Protein AF-A0A535AXK6-F1 (afdb_monomer)

pLDDT: mean 74.03, std 18.19, range [33.34, 92.56]

Foldseek 3Di:
DDDPPPADKDWDWPDADPVSQWGKTFIAHPVPRDGDWIWIHHRNDIDTDDDVVVVNVVVCVVDPDDPDPDDDDDDD

Structure (mmCIF, N/CA/C/O backbone):
data_AF-A0A535AXK6-F1
#
_entry.id   AF-A0A535AXK6-F1
#
loop_
_atom_site.group_PDB
_atom_site.id
_atom_site.type_symbol
_atom_site.label_atom_id
_atom_site.label_alt_id
_atom_site.label_comp_id
_atom_site.label_asym_id
_atom_site.label_entity_id
_atom_site.label_seq_id
_atom_site.pdbx_PDB_ins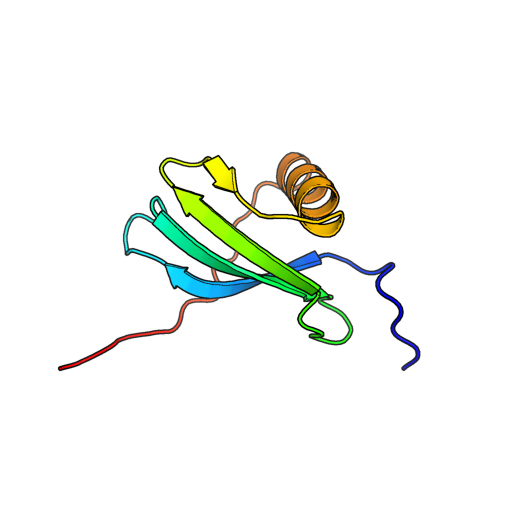_code
_atom_site.Cartn_x
_atom_site.Cartn_y
_atom_site.Cartn_z
_atom_site.occupancy
_atom_site.B_iso_or_equiv
_atom_site.auth_seq_id
_atom_site.auth_comp_id
_atom_site.auth_asym_id
_atom_site.auth_atom_id
_atom_site.pdbx_PDB_model_num
ATOM 1 N N . MET A 1 1 ? -10.203 -8.765 20.555 1.00 53.38 1 MET A N 1
ATOM 2 C CA . MET A 1 1 ? -9.794 -7.398 20.170 1.00 53.38 1 MET A CA 1
ATOM 3 C C . MET A 1 1 ? -10.814 -6.885 19.170 1.00 53.38 1 MET A C 1
ATOM 5 O O . MET A 1 1 ? -11.079 -7.592 18.206 1.00 53.38 1 MET A O 1
ATOM 9 N N . ASP A 1 2 ? -11.448 -5.744 19.437 1.00 58.12 2 ASP A N 1
ATOM 10 C CA . ASP A 1 2 ? -12.598 -5.252 18.662 1.00 58.12 2 ASP A CA 1
ATOM 11 C C . ASP A 1 2 ? -12.118 -4.327 17.524 1.00 58.12 2 ASP A C 1
ATOM 13 O O . ASP A 1 2 ? -12.060 -3.107 17.659 1.00 58.12 2 ASP A O 1
ATOM 17 N N . CYS A 1 3 ? -11.662 -4.919 16.415 1.00 64.75 3 CYS A N 1
ATOM 18 C CA . CYS A 1 3 ? -11.138 -4.172 15.268 1.00 64.75 3 CYS A CA 1
ATOM 19 C C . CYS A 1 3 ? -12.271 -3.722 14.338 1.00 64.75 3 CYS A C 1
ATOM 21 O O . CYS A 1 3 ? -12.995 -4.549 13.788 1.00 64.75 3 CYS A O 1
ATOM 23 N N . ARG A 1 4 ? -12.401 -2.409 14.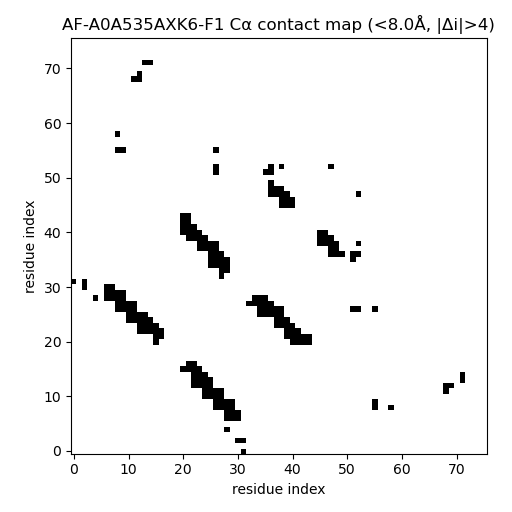107 1.00 65.50 4 ARG A N 1
ATOM 24 C CA . ARG A 1 4 ? -13.283 -1.825 13.066 1.00 65.50 4 ARG A CA 1
ATOM 25 C C . ARG A 1 4 ? -12.577 -0.747 12.225 1.00 65.50 4 ARG A C 1
ATOM 27 O O . ARG A 1 4 ? -13.215 0.130 11.650 1.00 65.50 4 ARG A O 1
ATOM 34 N N . HIS A 1 5 ? -11.248 -0.866 12.149 1.00 68.62 5 HIS A N 1
ATOM 35 C CA . HIS A 1 5 ? -10.319 -0.153 11.258 1.00 68.62 5 HIS A CA 1
ATOM 36 C C . HIS A 1 5 ? -10.164 1.364 11.503 1.00 68.62 5 HIS A C 1
ATOM 38 O O . HIS A 1 5 ? -10.222 2.156 10.564 1.00 68.62 5 HIS A O 1
ATOM 44 N N . ARG A 1 6 ? -9.938 1.755 12.770 1.00 66.06 6 ARG A N 1
ATOM 45 C CA . ARG A 1 6 ? -9.380 3.067 13.181 1.00 66.06 6 ARG A CA 1
ATOM 46 C C . ARG A 1 6 ? -7.862 3.025 13.468 1.00 66.06 6 ARG A C 1
ATOM 48 O O . ARG A 1 6 ? -7.323 4.012 13.953 1.00 66.06 6 ARG A O 1
ATOM 55 N N . GLY A 1 7 ? -7.209 1.889 13.221 1.00 71.19 7 GLY A N 1
ATOM 56 C CA . GLY A 1 7 ? -5.778 1.686 13.468 1.00 71.19 7 GLY A CA 1
ATOM 57 C C . GLY A 1 7 ? -4.888 2.110 12.297 1.00 71.19 7 GLY A C 1
ATOM 58 O O . GLY A 1 7 ? -5.375 2.514 11.239 1.00 71.19 7 GLY A O 1
ATOM 59 N N . GLU A 1 8 ? -3.577 1.986 12.487 1.00 84.44 8 GLU A N 1
ATOM 60 C CA . GLU A 1 8 ? -2.562 2.245 11.459 1.00 84.44 8 GLU A CA 1
ATOM 61 C C . GLU A 1 8 ? -2.723 1.293 10.260 1.00 84.44 8 GLU A C 1
ATOM 63 O O . GLU A 1 8 ? -3.015 0.097 10.422 1.00 84.44 8 GLU A O 1
ATOM 68 N N . LEU A 1 9 ? -2.560 1.829 9.048 1.00 86.81 9 LEU A N 1
ATOM 69 C CA . LEU A 1 9 ? -2.658 1.063 7.812 1.00 86.81 9 LEU A CA 1
ATOM 70 C C . LEU A 1 9 ? -1.271 0.559 7.409 1.00 86.81 9 LEU A C 1
ATOM 72 O O . LEU A 1 9 ? -0.270 1.253 7.538 1.00 86.81 9 LEU A O 1
ATOM 76 N N . ALA A 1 10 ? -1.223 -0.658 6.888 1.00 87.38 10 ALA A N 1
ATOM 77 C CA . ALA A 1 10 ? -0.027 -1.251 6.309 1.00 87.38 10 ALA A CA 1
ATOM 78 C C . ALA A 1 10 ? -0.363 -1.873 4.952 1.00 87.38 10 ALA A C 1
ATOM 80 O O . ALA A 1 10 ? -1.522 -1.903 4.532 1.00 87.38 10 ALA A O 1
ATOM 81 N N . VAL A 1 11 ? 0.654 -2.392 4.270 1.00 87.19 11 VAL A N 1
ATOM 82 C CA . VAL A 1 11 ? 0.489 -3.099 3.000 1.00 87.19 11 VAL A CA 1
ATOM 83 C C . VAL A 1 11 ? 0.943 -4.538 3.133 1.00 87.19 11 VAL A C 1
ATOM 85 O O . VAL A 1 11 ? 1.999 -4.820 3.694 1.00 87.19 11 VAL A O 1
ATOM 88 N N . ARG A 1 12 ? 0.152 -5.434 2.547 1.00 89.00 12 ARG A N 1
ATOM 89 C CA . ARG A 1 12 ? 0.564 -6.787 2.192 1.00 89.00 12 ARG A CA 1
ATOM 90 C C . ARG A 1 12 ? 0.627 -6.888 0.674 1.00 89.00 12 ARG A C 1
ATOM 92 O O . ARG A 1 12 ? -0.404 -6.772 0.012 1.00 89.00 12 ARG A O 1
ATOM 99 N N . TRP A 1 13 ? 1.815 -7.096 0.126 1.00 87.81 13 TRP A N 1
ATOM 100 C CA . TRP A 1 13 ? 1.987 -7.295 -1.309 1.00 87.81 13 TRP A CA 1
ATOM 101 C C . TRP A 1 13 ? 1.607 -8.725 -1.690 1.00 87.81 13 TRP A C 1
ATOM 103 O O . TRP A 1 13 ? 2.027 -9.668 -1.032 1.00 87.81 13 TRP A O 1
ATOM 113 N N . ASP A 1 14 ? 0.802 -8.873 -2.741 1.00 87.75 14 ASP A N 1
ATOM 114 C CA . ASP A 1 14 ? 0.636 -10.169 -3.411 1.00 87.75 14 ASP A CA 1
ATOM 115 C C . ASP A 1 14 ? 1.717 -10.337 -4.493 1.00 87.75 14 ASP A C 1
ATOM 117 O O . ASP A 1 14 ? 2.138 -11.444 -4.803 1.00 87.75 14 ASP A O 1
ATOM 121 N N . TYR A 1 15 ? 2.144 -9.217 -5.082 1.00 85.31 15 TYR A N 1
ATOM 122 C CA . TYR A 1 15 ? 3.227 -9.119 -6.051 1.00 85.31 15 TYR A CA 1
ATOM 123 C C . TYR A 1 15 ? 3.829 -7.714 -5.983 1.00 85.31 15 TYR A C 1
ATOM 125 O O . TYR A 1 15 ? 3.093 -6.725 -5.950 1.00 85.31 15 TYR A O 1
ATOM 133 N N . LEU A 1 16 ? 5.152 -7.621 -6.010 1.00 85.75 16 LEU A N 1
ATOM 134 C CA . LEU A 1 16 ? 5.893 -6.379 -6.185 1.00 85.75 16 LEU A CA 1
ATOM 135 C C . LEU A 1 16 ? 7.147 -6.715 -6.990 1.00 85.75 16 LEU A C 1
ATOM 137 O O . LEU A 1 16 ? 7.840 -7.677 -6.662 1.00 85.75 16 LEU A 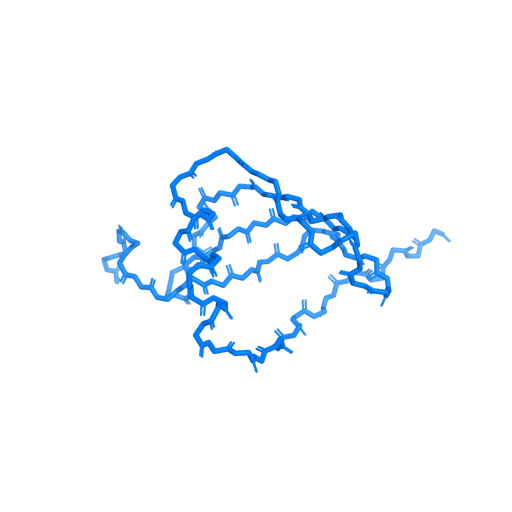O 1
ATOM 141 N N . ASN A 1 17 ? 7.409 -5.974 -8.064 1.00 82.12 17 ASN A N 1
ATOM 142 C CA . ASN A 1 17 ? 8.625 -6.171 -8.843 1.00 82.12 17 ASN A CA 1
ATOM 143 C C . ASN A 1 17 ? 9.871 -5.758 -8.039 1.00 82.12 17 ASN A C 1
ATOM 145 O O . ASN A 1 17 ? 9.779 -5.026 -7.056 1.00 82.12 17 ASN A O 1
ATOM 149 N N . GLU A 1 18 ? 11.048 -6.202 -8.481 1.00 80.88 18 GLU A N 1
ATOM 150 C CA . GLU A 1 18 ? 12.315 -5.933 -7.784 1.00 80.88 18 GLU A CA 1
ATOM 151 C C . GLU A 1 18 ? 12.622 -4.440 -7.628 1.00 80.88 18 GLU A C 1
ATOM 153 O O . GLU A 1 18 ? 13.193 -4.027 -6.625 1.00 80.88 18 GLU A O 1
ATOM 158 N N . GLU A 1 19 ? 12.216 -3.635 -8.611 1.00 82.31 19 GLU A N 1
ATOM 159 C CA . GLU A 1 19 ? 12.403 -2.181 -8.621 1.00 82.31 19 GLU A CA 1
ATOM 160 C C . GLU A 1 19 ? 11.370 -1.431 -7.764 1.00 82.31 19 GLU A C 1
ATOM 162 O O . GLU A 1 19 ? 11.388 -0.203 -7.721 1.00 82.31 19 GLU A O 1
ATOM 167 N N . GLU A 1 20 ? 10.413 -2.141 -7.160 1.00 80.25 20 GLU A N 1
ATOM 168 C CA . GLU A 1 20 ? 9.275 -1.596 -6.404 1.00 80.25 20 GLU A CA 1
ATOM 169 C C . GLU A 1 20 ? 8.412 -0.578 -7.184 1.00 80.25 20 GLU A C 1
ATOM 171 O O . GLU A 1 20 ? 7.547 0.107 -6.633 1.00 80.25 20 GLU A O 1
ATOM 176 N N . ALA A 1 21 ? 8.606 -0.486 -8.500 1.00 81.31 21 ALA A N 1
ATOM 177 C CA . ALA A 1 21 ? 7.897 0.425 -9.383 1.00 81.31 21 ALA A CA 1
ATOM 178 C C . ALA A 1 21 ? 6.485 -0.070 -9.724 1.00 81.31 21 ALA A C 1
ATOM 180 O O . ALA A 1 21 ? 5.610 0.753 -10.009 1.00 81.31 21 ALA A O 1
ATOM 181 N N . CYS A 1 22 ? 6.261 -1.387 -9.715 1.00 85.38 22 CYS A N 1
ATOM 182 C CA . CYS A 1 22 ? 5.029 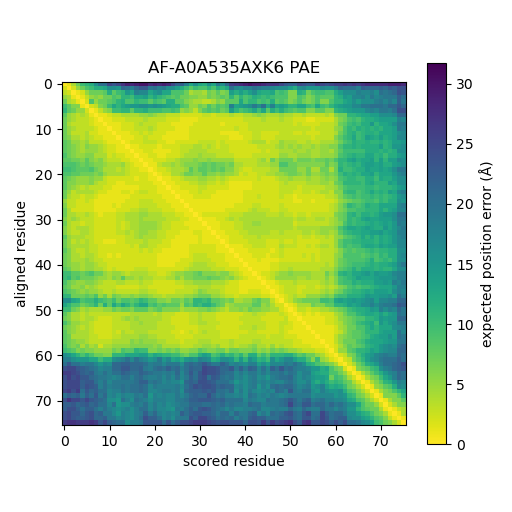-2.033 -10.154 1.00 85.38 22 CYS A CA 1
ATOM 183 C C . CYS 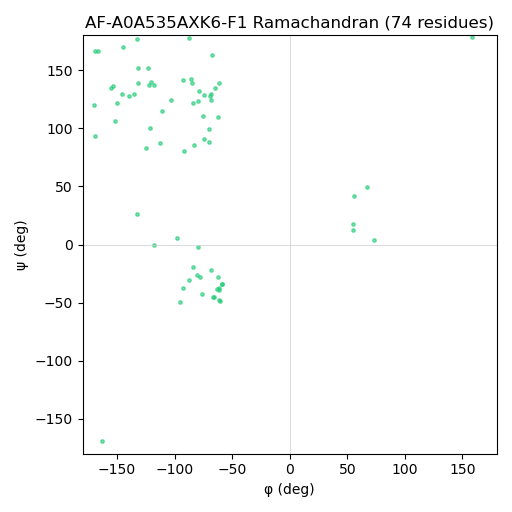A 1 22 ? 4.639 -3.182 -9.218 1.00 85.38 22 CYS A C 1
ATOM 185 O O . CYS A 1 22 ? 5.424 -4.097 -8.986 1.00 85.38 22 CYS A O 1
ATOM 187 N N . GLY A 1 23 ? 3.402 -3.187 -8.729 1.00 89.00 23 GLY A N 1
ATOM 188 C CA . GLY A 1 23 ? 2.941 -4.212 -7.797 1.00 89.00 23 GLY A CA 1
ATOM 189 C C . GLY A 1 23 ? 1.431 -4.234 -7.612 1.00 89.00 23 GLY A C 1
ATOM 190 O O . GLY A 1 23 ? 0.721 -3.299 -7.982 1.00 89.00 23 GLY A O 1
ATOM 191 N N . THR A 1 24 ? 0.931 -5.307 -7.013 1.00 90.75 24 THR A N 1
ATOM 192 C CA . THR A 1 24 ? -0.455 -5.443 -6.559 1.00 90.75 24 THR A CA 1
ATOM 193 C C . THR A 1 24 ? -0.475 -5.962 -5.134 1.00 90.75 24 THR A C 1
ATOM 195 O O . THR A 1 24 ? 0.282 -6.868 -4.788 1.00 90.75 24 THR A O 1
ATOM 198 N N . GLY A 1 25 ? -1.357 -5.423 -4.305 1.00 90.94 25 GLY A N 1
ATOM 199 C CA . GLY A 1 25 ? -1.425 -5.805 -2.905 1.00 90.94 25 GLY A CA 1
ATOM 200 C C . GLY A 1 25 ? -2.725 -5.398 -2.242 1.00 90.94 25 GLY A C 1
ATOM 201 O O . GLY A 1 25 ? -3.693 -4.981 -2.884 1.00 90.94 25 GLY A O 1
ATOM 202 N N . TRP A 1 26 ? -2.723 -5.531 -0.926 1.00 91.44 26 TRP A N 1
ATOM 203 C CA . TRP A 1 26 ? -3.820 -5.180 -0.049 1.00 91.44 26 TRP A CA 1
ATOM 204 C C . TRP A 1 26 ? -3.366 -4.161 0.974 1.00 91.44 26 TRP A C 1
ATOM 206 O O . TRP A 1 26 ? -2.313 -4.308 1.592 1.00 91.44 26 TRP A O 1
ATOM 216 N N . ILE A 1 27 ? -4.209 -3.167 1.202 1.00 89.75 27 ILE A N 1
ATOM 217 C CA . ILE A 1 27 ? -4.156 -2.358 2.406 1.00 89.75 27 ILE A CA 1
ATOM 218 C C . ILE A 1 27 ? -4.723 -3.214 3.531 1.00 89.75 27 ILE A C 1
ATOM 220 O O . ILE A 1 27 ? -5.814 -3.782 3.407 1.00 89.75 27 ILE A O 1
ATOM 224 N N . VAL A 1 28 ? -3.974 -3.311 4.619 1.00 88.94 28 VAL A N 1
ATOM 225 C CA . VAL A 1 28 ? -4.337 -4.085 5.802 1.00 88.94 28 VAL A CA 1
ATOM 226 C C . VAL A 1 28 ? -4.358 -3.198 7.033 1.00 88.94 28 VAL A C 1
ATOM 228 O O . VAL A 1 28 ? -3.639 -2.204 7.114 1.00 88.94 28 VAL A O 1
ATOM 231 N N . CYS A 1 29 ? -5.173 -3.557 8.019 1.00 88.12 29 CYS A N 1
ATOM 232 C CA . CYS A 1 29 ? -5.062 -2.952 9.342 1.00 88.12 29 CYS A CA 1
ATOM 233 C C . CYS A 1 29 ? -3.904 -3.613 10.096 1.00 88.12 29 CYS A C 1
ATOM 235 O O . CYS A 1 29 ? -3.937 -4.827 10.277 1.00 88.12 29 CYS A O 1
ATOM 237 N N . ARG A 1 30 ? -2.916 -2.849 10.578 1.00 84.75 30 ARG A N 1
ATOM 238 C CA . ARG A 1 30 ? -1.768 -3.412 11.315 1.00 84.75 30 ARG A CA 1
ATOM 239 C C . ARG A 1 30 ? -2.181 -4.118 12.615 1.00 84.75 30 ARG A C 1
ATOM 241 O O . ARG A 1 30 ? -1.522 -5.058 13.037 1.00 84.75 30 ARG A O 1
ATOM 248 N N . GLU A 1 31 ? -3.286 -3.698 13.228 1.00 86.00 31 GLU A N 1
ATOM 249 C CA . GLU A 1 31 ? -3.756 -4.257 14.502 1.00 86.00 31 GLU A CA 1
ATOM 250 C C . GLU A 1 31 ? -4.418 -5.631 14.357 1.00 86.00 31 GLU A C 1
ATOM 252 O O . GLU A 1 31 ? -4.197 -6.513 15.181 1.00 86.00 31 GLU A O 1
ATOM 257 N N . CYS A 1 32 ? -5.261 -5.814 13.336 1.00 86.06 32 CYS A N 1
ATOM 258 C CA . CYS A 1 32 ? -6.051 -7.040 13.172 1.00 86.06 32 CYS A CA 1
ATOM 259 C C . CYS A 1 32 ? -5.747 -7.822 11.896 1.00 86.06 32 CYS A C 1
ATOM 261 O O . CYS A 1 32 ? -6.366 -8.855 11.653 1.00 86.06 32 CYS A O 1
ATOM 263 N N . MET A 1 33 ? -4.819 -7.331 11.074 1.00 84.81 33 MET A N 1
ATOM 264 C CA . MET A 1 33 ? -4.389 -7.922 9.803 1.00 84.81 33 MET A CA 1
ATOM 265 C C . MET A 1 33 ? -5.525 -8.178 8.799 1.00 84.81 33 MET A C 1
ATOM 267 O O . MET A 1 33 ? -5.359 -8.925 7.835 1.00 84.81 33 MET A O 1
ATOM 271 N N . GLY A 1 34 ? -6.679 -7.532 8.992 1.00 88.19 34 GLY A N 1
ATOM 272 C CA . GLY A 1 34 ? -7.813 -7.615 8.079 1.00 88.19 34 GLY A CA 1
ATOM 273 C C . GLY A 1 34 ? -7.470 -7.010 6.719 1.00 88.19 34 GLY A C 1
ATOM 274 O O . GLY A 1 34 ? -6.898 -5.922 6.657 1.00 88.19 34 GLY A O 1
ATOM 275 N N . LEU A 1 35 ? -7.836 -7.708 5.641 1.00 89.19 35 LEU A N 1
ATOM 276 C CA . LEU A 1 35 ? -7.701 -7.230 4.264 1.00 89.19 35 LEU A CA 1
ATOM 277 C C . LEU A 1 35 ? -8.793 -6.198 3.983 1.00 89.19 35 LEU A C 1
ATOM 279 O O . LEU A 1 35 ? -9.973 -6.541 3.949 1.00 89.19 35 LEU A O 1
ATOM 283 N N . LEU A 1 36 ? -8.404 -4.934 3.823 1.00 90.38 36 LEU A N 1
ATOM 284 C CA . LEU A 1 36 ? -9.347 -3.819 3.737 1.00 90.38 36 LEU A CA 1
ATOM 285 C C . LEU A 1 36 ? -9.676 -3.465 2.297 1.00 90.38 36 LEU A C 1
ATOM 287 O O . LEU A 1 36 ? -10.840 -3.301 1.943 1.00 90.38 36 LEU A O 1
ATOM 291 N N . GLU A 1 37 ? -8.643 -3.313 1.474 1.00 91.31 37 GLU A N 1
ATOM 292 C CA . GLU A 1 37 ? -8.804 -2.812 0.117 1.00 91.31 37 GLU A CA 1
ATOM 293 C C . GLU A 1 37 ? -7.668 -3.294 -0.775 1.00 91.31 37 GLU A C 1
ATOM 295 O O . GLU A 1 37 ? -6.500 -3.242 -0.391 1.00 91.31 37 GLU A O 1
ATOM 300 N N . ARG A 1 38 ? -8.013 -3.756 -1.976 1.00 92.56 38 ARG A N 1
ATOM 301 C CA . ARG A 1 38 ? -7.033 -4.158 -2.981 1.00 92.56 38 ARG A CA 1
ATOM 302 C C . ARG A 1 38 ? -6.569 -2.938 -3.766 1.00 92.56 38 ARG A C 1
ATOM 304 O O . ARG A 1 38 ? -7.380 -2.100 -4.157 1.00 92.56 38 ARG A O 1
ATOM 311 N N . PHE A 1 39 ? -5.277 -2.876 -4.051 1.00 90.56 39 PHE A N 1
ATOM 312 C CA . PHE A 1 39 ? -4.694 -1.809 -4.848 1.00 90.56 39 PHE A CA 1
ATOM 313 C C . PHE A 1 39 ? -3.551 -2.326 -5.730 1.00 90.56 39 PHE A C 1
ATOM 315 O O . PHE A 1 39 ? -3.086 -3.461 -5.614 1.00 90.56 39 PHE A O 1
ATOM 322 N N . SER A 1 40 ? -3.110 -1.466 -6.635 1.00 90.62 40 SER A N 1
ATOM 323 C CA . SER A 1 40 ? -1.944 -1.645 -7.491 1.00 90.62 40 SER A CA 1
ATOM 324 C C . SER A 1 40 ? -1.074 -0.395 -7.449 1.00 90.62 40 SER A C 1
ATOM 326 O O . SER A 1 40 ? -1.583 0.701 -7.219 1.00 90.62 40 SER A O 1
ATOM 328 N N . VAL A 1 41 ? 0.224 -0.551 -7.669 1.00 87.25 41 VAL A N 1
ATOM 329 C CA . VAL A 1 41 ? 1.173 0.543 -7.879 1.00 87.25 41 VAL A CA 1
ATOM 330 C C . VAL A 1 41 ? 1.819 0.370 -9.249 1.00 87.25 41 VAL A C 1
ATOM 332 O O . VAL A 1 41 ? 2.090 -0.756 -9.658 1.00 87.25 41 VAL A O 1
ATOM 335 N N . ALA A 1 42 ? 2.011 1.467 -9.978 1.00 84.62 42 ALA A N 1
ATOM 336 C CA . ALA A 1 42 ? 2.757 1.497 -11.234 1.00 84.62 42 ALA A CA 1
ATOM 337 C C . ALA A 1 42 ? 3.420 2.869 -11.412 1.00 84.62 42 ALA A C 1
ATOM 339 O O . ALA A 1 42 ? 2.735 3.896 -11.406 1.00 84.62 42 ALA A O 1
ATOM 340 N N . GLY A 1 43 ? 4.747 2.899 -11.551 1.00 79.19 43 GLY A N 1
ATOM 341 C CA . GLY A 1 43 ? 5.527 4.134 -11.686 1.00 79.19 43 GLY A CA 1
ATOM 342 C C . GLY A 1 43 ? 5.302 5.109 -10.525 1.00 79.19 43 GLY A C 1
ATOM 343 O O . GLY A 1 43 ? 5.070 6.296 -10.756 1.00 79.19 43 GLY A O 1
ATOM 344 N N . GLY A 1 44 ? 5.250 4.596 -9.289 1.00 76.38 44 GLY A N 1
ATOM 345 C CA . GLY A 1 44 ? 4.990 5.385 -8.076 1.00 76.38 44 GLY A CA 1
ATOM 346 C C . GLY A 1 44 ? 3.541 5.864 -7.908 1.00 76.38 44 GLY A C 1
ATOM 347 O O . GLY A 1 44 ? 3.234 6.595 -6.967 1.00 76.38 44 GLY A O 1
ATOM 348 N N . ARG A 1 45 ? 2.623 5.474 -8.801 1.00 81.62 45 ARG A N 1
ATOM 349 C CA . ARG A 1 45 ? 1.203 5.843 -8.724 1.00 81.62 45 ARG A CA 1
ATOM 350 C C . ARG A 1 45 ? 0.381 4.678 -8.212 1.00 81.62 45 ARG A C 1
ATOM 352 O O . ARG A 1 45 ? 0.369 3.616 -8.829 1.00 81.62 45 ARG A O 1
ATOM 359 N N . PHE A 1 46 ? -0.361 4.907 -7.137 1.00 85.50 46 PHE A N 1
ATOM 360 C CA . PHE A 1 46 ? -1.291 3.923 -6.600 1.00 85.50 46 PHE A CA 1
ATOM 361 C C . PHE A 1 46 ? -2.649 4.014 -7.304 1.00 85.50 46 PHE A C 1
ATOM 363 O O . PHE A 1 46 ? -3.131 5.104 -7.620 1.00 85.50 46 PHE A O 1
ATOM 370 N N . ARG A 1 47 ? -3.279 2.863 -7.532 1.00 86.12 47 ARG A N 1
ATOM 371 C CA . ARG A 1 47 ? -4.637 2.720 -8.064 1.00 86.12 47 ARG A CA 1
ATOM 372 C C . ARG A 1 47 ? -5.395 1.675 -7.260 1.00 86.12 47 ARG A C 1
ATOM 374 O O . ARG A 1 47 ? -4.927 0.552 -7.107 1.00 86.12 47 ARG A O 1
ATOM 381 N N . GLY A 1 48 ? -6.584 2.029 -6.811 1.00 82.12 48 GLY A N 1
ATOM 382 C CA . GLY A 1 48 ? -7.498 1.180 -6.055 1.00 82.12 48 GLY A CA 1
ATOM 383 C C . GLY A 1 48 ? -8.853 1.870 -5.973 1.00 82.12 48 GLY A C 1
ATOM 384 O O . GLY A 1 48 ? -8.976 3.046 -6.326 1.00 82.12 48 GLY A O 1
ATOM 385 N N . HIS A 1 49 ? -9.875 1.125 -5.569 1.00 72.75 49 HIS A N 1
ATOM 386 C CA . HIS A 1 49 ? -11.235 1.637 -5.459 1.00 72.75 49 HIS A CA 1
ATOM 387 C C . HIS A 1 49 ? -11.723 1.464 -4.022 1.00 72.75 49 HIS A C 1
ATOM 389 O O . HIS A 1 49 ? -12.160 0.381 -3.636 1.00 72.75 49 HIS A O 1
ATOM 395 N N . GLY A 1 50 ? -11.678 2.551 -3.251 1.00 78.44 50 GLY A N 1
ATOM 396 C CA . GLY A 1 50 ? -12.169 2.578 -1.882 1.00 78.44 50 GLY A CA 1
ATOM 397 C C . GLY A 1 50 ? -11.562 3.702 -1.043 1.00 78.44 50 GLY A C 1
ATOM 398 O O . GLY A 1 50 ? -10.790 4.538 -1.510 1.00 78.44 50 GLY A O 1
ATOM 399 N N . ARG A 1 51 ? -12.011 3.771 0.211 1.00 82.06 51 ARG A N 1
ATOM 400 C CA . ARG A 1 51 ? -1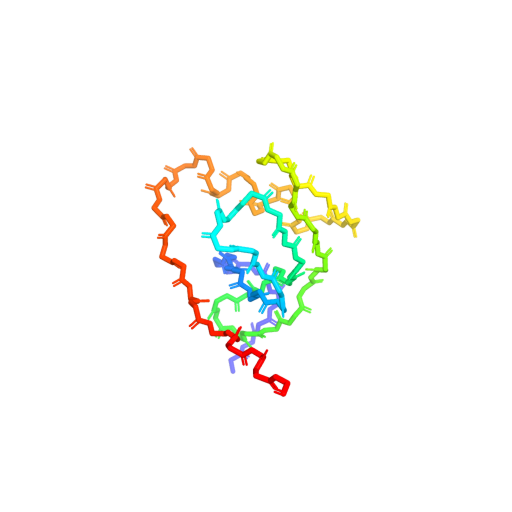1.671 4.852 1.150 1.00 82.06 51 ARG A CA 1
ATOM 401 C C . ARG A 1 51 ? -10.338 4.640 1.869 1.00 82.06 51 ARG A C 1
ATOM 403 O O . ARG A 1 51 ? -9.808 5.589 2.440 1.00 82.06 51 ARG A O 1
ATOM 410 N N . TYR A 1 52 ? -9.833 3.406 1.910 1.00 84.94 52 TYR A N 1
ATOM 411 C CA . TYR A 1 52 ? -8.617 3.084 2.652 1.00 84.94 52 TYR A CA 1
ATOM 412 C C . TYR A 1 52 ? -7.374 3.467 1.858 1.00 84.94 52 TYR A C 1
ATOM 414 O O . TYR A 1 52 ? -6.370 3.807 2.476 1.00 84.94 52 TYR A O 1
ATOM 422 N N . LEU A 1 53 ? -7.449 3.510 0.521 1.00 83.19 53 LEU A N 1
ATOM 423 C CA . LEU A 1 53 ? -6.341 3.983 -0.308 1.00 83.19 53 LEU A CA 1
ATOM 424 C C . LEU A 1 53 ? -5.973 5.442 -0.035 1.00 83.19 53 LEU A C 1
ATOM 426 O O . LEU A 1 53 ? -4.800 5.732 0.175 1.00 83.19 53 LEU A O 1
ATOM 430 N N . THR A 1 54 ? -6.949 6.350 0.016 1.00 83.19 54 THR A N 1
ATOM 431 C CA . THR A 1 54 ? -6.681 7.765 0.318 1.00 83.19 54 THR A CA 1
ATOM 432 C C . THR A 1 54 ? -6.049 7.927 1.700 1.00 83.19 54 THR A C 1
ATOM 434 O O . THR A 1 54 ? -4.997 8.547 1.819 1.00 83.19 54 THR A O 1
ATOM 437 N N . ALA A 1 55 ? -6.629 7.300 2.729 1.00 83.62 55 ALA A N 1
ATOM 438 C CA . ALA A 1 55 ? -6.086 7.352 4.087 1.00 83.62 55 ALA A CA 1
ATOM 439 C C . ALA A 1 55 ? -4.672 6.746 4.178 1.00 83.62 55 ALA A C 1
ATOM 441 O O . ALA A 1 55 ? -3.815 7.265 4.890 1.00 83.62 55 ALA A O 1
ATOM 442 N N . PHE A 1 56 ? -4.409 5.669 3.434 1.00 83.25 56 PHE A N 1
ATOM 443 C CA . PHE A 1 56 ? -3.089 5.048 3.359 1.00 83.25 56 PHE A CA 1
ATOM 444 C C . PHE A 1 56 ? -2.059 5.974 2.699 1.00 83.25 56 PHE A C 1
ATOM 446 O O . PHE A 1 56 ? -0.970 6.160 3.236 1.00 83.25 56 PHE A O 1
ATOM 453 N N . GLN A 1 57 ? -2.407 6.619 1.581 1.00 78.62 57 GLN A N 1
ATOM 454 C CA . GLN A 1 57 ? -1.538 7.602 0.925 1.00 78.62 57 GLN A CA 1
ATOM 455 C C . GLN A 1 57 ? -1.240 8.809 1.826 1.00 78.62 57 GLN A C 1
ATOM 457 O O . GLN A 1 57 ? -0.107 9.288 1.858 1.00 78.62 57 GLN A O 1
ATOM 462 N N . GLU A 1 58 ? -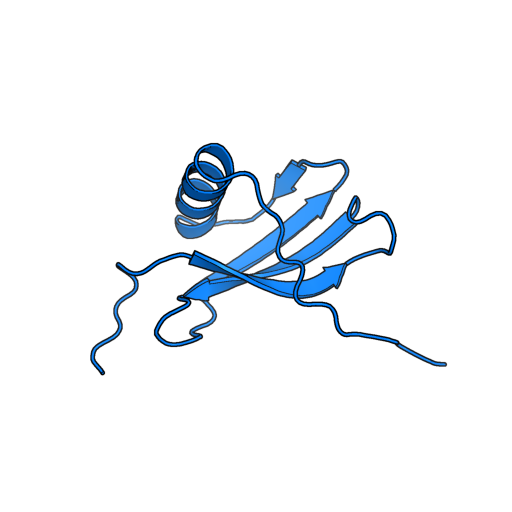2.227 9.281 2.591 1.00 80.25 58 GLU A N 1
ATOM 463 C CA . GLU A 1 58 ? -2.030 10.351 3.573 1.00 80.25 58 GLU A CA 1
ATOM 464 C C . GLU A 1 58 ? -1.063 9.935 4.693 1.00 80.25 58 GLU A C 1
ATOM 466 O O . GLU A 1 58 ? -0.225 10.744 5.092 1.00 80.25 58 GLU A O 1
ATOM 471 N N . GLN A 1 59 ? -1.118 8.683 5.166 1.00 76.69 59 GLN A N 1
ATOM 472 C CA . GLN A 1 59 ? -0.169 8.150 6.156 1.00 76.69 59 GLN A CA 1
ATOM 473 C C . GLN A 1 59 ? 1.253 8.033 5.582 1.00 76.69 59 GLN A C 1
ATOM 475 O O . GLN A 1 59 ? 2.196 8.524 6.199 1.00 76.69 59 GLN A O 1
ATOM 480 N N . LEU A 1 60 ? 1.408 7.505 4.362 1.00 72.56 60 LEU A N 1
ATOM 481 C CA . LEU A 1 60 ? 2.706 7.441 3.672 1.00 72.56 60 LEU A CA 1
ATOM 482 C C . LEU A 1 60 ? 3.354 8.818 3.473 1.00 72.56 60 LEU A C 1
ATOM 484 O O . LEU A 1 60 ? 4.574 8.944 3.509 1.00 72.56 60 LEU A O 1
ATOM 488 N N . SER A 1 61 ? 2.548 9.860 3.254 1.00 61.94 61 SER A N 1
ATOM 489 C CA . SER A 1 61 ? 3.058 11.222 3.059 1.00 61.94 61 SER A CA 1
ATOM 490 C C . SER A 1 61 ? 3.688 11.825 4.321 1.00 61.94 61 SER A C 1
ATOM 492 O O . SER A 1 61 ? 4.478 12.763 4.217 1.00 61.94 61 SER A O 1
ATOM 494 N N . ARG A 1 62 ? 3.329 11.301 5.502 1.00 55.75 62 ARG A N 1
ATOM 495 C CA . ARG A 1 62 ? 3.780 11.796 6.809 1.00 55.75 62 ARG A CA 1
ATOM 496 C C . ARG A 1 62 ? 5.028 11.076 7.307 1.00 55.75 62 ARG A C 1
ATOM 498 O O . ARG A 1 62 ? 5.909 11.734 7.845 1.00 55.75 62 ARG A O 1
ATOM 505 N N . ASP A 1 63 ? 5.120 9.773 7.060 1.00 50.00 63 ASP A N 1
ATOM 506 C CA . ASP A 1 63 ? 6.188 8.911 7.562 1.00 50.00 63 ASP A CA 1
ATOM 507 C C . ASP A 1 63 ? 6.869 8.194 6.388 1.00 50.00 63 ASP A C 1
ATOM 509 O O . ASP A 1 63 ? 6.546 7.059 6.040 1.00 50.00 63 ASP A O 1
ATOM 513 N N . TYR A 1 64 ? 7.817 8.858 5.725 1.00 44.91 64 TYR A N 1
ATOM 514 C CA . TYR A 1 64 ? 8.623 8.210 4.687 1.00 44.91 64 TYR A CA 1
ATOM 515 C C . TYR A 1 64 ? 9.583 7.196 5.324 1.00 44.91 64 TYR A C 1
ATOM 517 O O . TYR A 1 64 ? 10.729 7.513 5.637 1.00 44.91 64 TYR A O 1
ATOM 525 N N . THR A 1 65 ? 9.148 5.949 5.509 1.00 36.09 65 THR A N 1
ATOM 526 C CA . THR A 1 65 ? 10.052 4.791 5.571 1.00 36.09 65 THR A CA 1
ATOM 527 C C . THR A 1 65 ? 9.319 3.537 5.095 1.00 36.09 65 THR A C 1
ATOM 529 O O . THR A 1 65 ? 8.475 2.981 5.797 1.00 36.09 65 THR A O 1
ATOM 532 N N . PHE A 1 66 ? 9.648 3.069 3.888 1.00 43.12 66 PHE A N 1
ATOM 533 C CA . PHE A 1 66 ? 9.236 1.749 3.419 1.00 43.12 66 PHE A CA 1
ATOM 534 C C . PHE A 1 66 ? 10.009 0.686 4.208 1.00 43.12 66 PHE A C 1
ATOM 536 O O . PHE A 1 66 ? 11.160 0.387 3.906 1.00 43.12 66 PHE A O 1
ATOM 543 N N . ALA A 1 67 ? 9.379 0.094 5.222 1.00 39.09 67 ALA A N 1
ATOM 544 C CA . ALA A 1 67 ? 9.754 -1.243 5.663 1.00 39.09 67 ALA A CA 1
ATOM 545 C C . ALA A 1 67 ? 9.026 -2.228 4.739 1.00 39.09 67 ALA A C 1
ATOM 547 O O . ALA A 1 67 ? 7.897 -2.640 5.014 1.00 39.09 67 ALA A O 1
ATOM 548 N N . ALA A 1 68 ? 9.630 -2.521 3.586 1.00 40.16 68 ALA A N 1
ATOM 549 C CA . ALA A 1 68 ? 9.114 -3.513 2.656 1.00 40.16 68 ALA A CA 1
ATOM 550 C C . ALA A 1 68 ? 9.100 -4.885 3.352 1.00 40.16 68 ALA A C 1
ATOM 552 O O . ALA A 1 68 ? 10.147 -5.471 3.622 1.00 40.16 68 ALA A O 1
ATOM 553 N N . LEU A 1 69 ? 7.911 -5.403 3.666 1.00 37.50 69 LEU A N 1
ATOM 554 C CA . LEU A 1 69 ? 7.741 -6.821 3.974 1.00 37.5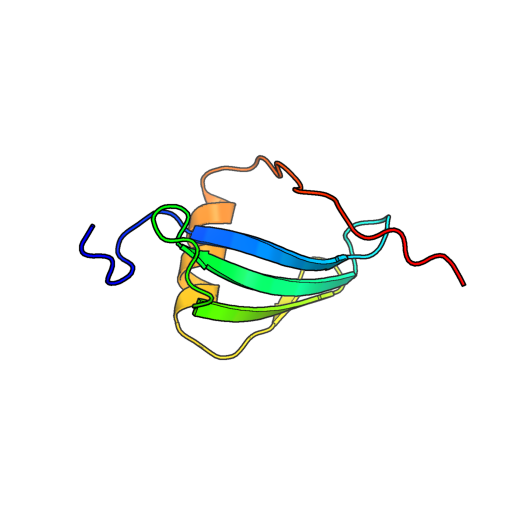0 69 LEU A CA 1
ATOM 555 C C . LEU A 1 69 ? 7.839 -7.577 2.642 1.00 37.50 69 LEU A C 1
ATOM 557 O O . LEU A 1 69 ? 6.852 -7.704 1.918 1.00 37.50 69 LEU A O 1
ATOM 561 N N . ARG A 1 70 ? 9.063 -7.990 2.293 1.00 41.25 70 ARG A N 1
ATOM 562 C CA . ARG A 1 70 ? 9.347 -8.935 1.208 1.00 41.25 70 ARG A CA 1
ATOM 563 C C . ARG A 1 70 ? 8.843 -10.318 1.607 1.00 41.25 70 ARG A C 1
ATOM 565 O O . ARG A 1 70 ? 9.254 -10.813 2.647 1.00 41.25 70 ARG A O 1
ATOM 572 N N . GLU A 1 71 ? 8.045 -10.933 0.739 1.00 41.94 71 GLU A N 1
ATOM 573 C CA . GLU A 1 71 ? 8.301 -12.297 0.254 1.00 41.94 71 GLU A CA 1
ATOM 574 C C . GLU A 1 71 ? 7.361 -12.654 -0.907 1.00 41.94 71 GLU A C 1
ATOM 576 O O . GLU A 1 71 ? 6.142 -12.653 -0.745 1.00 41.94 71 GLU A O 1
ATOM 581 N N . LEU A 1 72 ? 7.952 -12.956 -2.069 1.00 41.22 72 LEU A N 1
ATOM 582 C CA . LEU A 1 72 ? 7.533 -14.030 -2.978 1.00 41.22 72 LEU A CA 1
ATOM 583 C C . LEU A 1 72 ? 8.628 -14.220 -4.041 1.00 41.22 72 LEU A C 1
ATOM 585 O O . LEU A 1 72 ? 8.647 -13.534 -5.062 1.00 41.22 72 LEU A O 1
ATOM 589 N N . GLU A 1 73 ? 9.547 -15.153 -3.783 1.00 33.34 73 GLU A N 1
ATOM 590 C CA . GLU A 1 73 ? 10.204 -15.887 -4.867 1.00 33.34 73 GLU A CA 1
ATOM 591 C C . GLU A 1 73 ? 9.142 -16.789 -5.502 1.00 33.34 73 GLU A C 1
ATOM 593 O O . GLU A 1 73 ? 8.479 -17.568 -4.813 1.00 33.34 73 GLU A O 1
ATOM 598 N N . VAL A 1 74 ? 8.946 -16.653 -6.812 1.00 35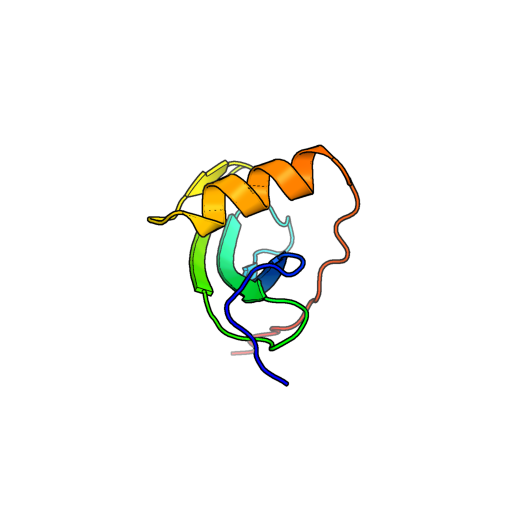.66 74 VAL A N 1
ATOM 599 C CA . VAL A 1 74 ? 8.190 -17.628 -7.599 1.00 35.66 74 VAL A CA 1
ATOM 600 C C . VAL A 1 74 ? 9.189 -18.286 -8.535 1.00 35.66 74 VAL A C 1
ATOM 602 O O . VAL A 1 74 ? 9.401 -17.816 -9.653 1.00 35.66 74 VAL A O 1
ATOM 605 N N . ASP A 1 75 ? 9.828 -19.342 -8.039 1.00 37.38 75 ASP A N 1
ATOM 606 C CA . ASP A 1 75 ? 10.599 -20.256 -8.875 1.00 37.38 75 ASP A CA 1
ATOM 607 C C . ASP A 1 75 ? 9.632 -21.039 -9.775 1.00 37.38 75 ASP A C 1
ATOM 609 O O . ASP A 1 75 ? 8.642 -21.604 -9.296 1.00 37.38 75 ASP A O 1
ATOM 613 N N . TYR A 1 76 ? 9.915 -21.054 -11.080 1.00 40.12 76 TYR A N 1
ATOM 614 C CA . TYR A 1 76 ? 9.316 -21.991 -12.036 1.00 40.12 76 TYR A CA 1
ATOM 615 C C . TYR A 1 76 ? 10.234 -23.193 -12.241 1.00 40.12 76 TYR A C 1
ATOM 617 O O . TYR A 1 76 ? 11.452 -22.972 -12.432 1.00 40.12 76 TYR A O 1
#

Solvent-accessible surface area (backbone atoms only — not comparable to full-atom values): 4915 Å² total; per-residue (Å²): 133,92,78,85,77,88,62,60,71,42,77,48,62,81,41,64,46,95,82,69,36,39,32,35,30,28,38,22,30,68,85,72,65,46,82,73,42,62,36,34,36,48,82,85,42,78,49,66,84,67,74,62,60,59,56,42,54,56,51,49,73,74,54,86,67,89,79,78,80,82,81,80,88,80,86,130

Radius of gyration: 12.68 Å; Cα contacts (8 Å, |Δi|>4): 110; chains: 1; bounding box: 26×34×32 Å

Secondary structure (DSSP, 8-state):
---SS-S-EEEEEEEE-TTSSEEEEEEEETTT--EEEEEEEETTEEEESSHHHHHHHHHHHH--------------

Sequence (76 aa):
MDCRHRGELAVRWDYLNEEEACGTGWIVCRECMGLLERFSVAGGRFRGHGRYLTAFQEQLSRDYTFAALRELEVDY

Nearest PDB structures (foldseek):
  5oqm-assembly1_a  TM=5.333E-01  e=1.204E-01  Saccharomyces cerevisiae S288C
  7fdd-assembly1_B  TM=4.719E-01  e=7.445E-01  Borreliella burgdorferi
  7fjr-assembly1_A-2  TM=4.931E-01  e=1.543E+00  Borreliella burgdorferi
  5v77-assembly1_B  TM=5.115E-01  e=3.837E+00  Neisseria gonorrhoeae

Mean predicted aligned error: 8.36 Å